Protein AF-A0A4Y2UR14-F1 (afdb_monom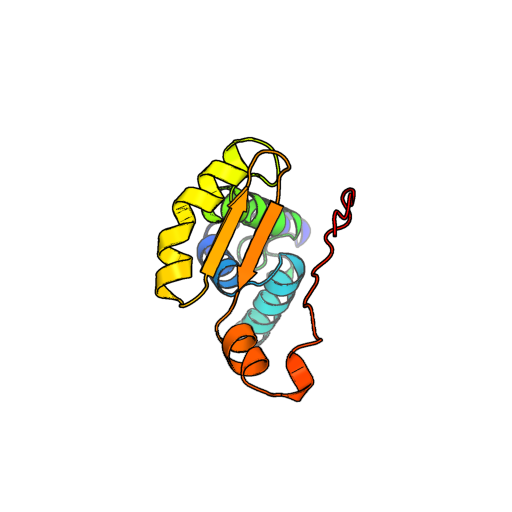er)

Organism: Araneus ventricosus (NCBI:txid182803)

Sequence (142 aa):
MTVETLRFLPAEECREQFENYFNDGMEPAESAIYHKGVQEMNADFQQSDLANSRINPTQRTIEYWHEKWRLLNLGPRNGHGMIEKLKEKMTTYRNCNVQVEFEENPFAVAIVTPIMKRSHCLPTSKEIIFVQQVPVMQRVIL

Radius of gyration: 21.01 Å; Cα contacts (8 Å, |Δi|>4): 112; chains: 1; bounding box: 46×36×59 Å

Foldseek 3Di:
DDLQVQQPDDQVVCLVVLLVCVVVVDDLVRSLVVLVVVLVPDPPRDPSLCSRCNRRNDSVVSNVSSVVSCCVQQNDPDDDRNVVNVVVCQVVCVVQVWHWDFDVVVTDIDIAHPVNVVQCVDPVCVPPDDDDDDPDDDDDDD

Mean predicted aligned error: 9.05 Å

pLDDT: mean 83.98, std 16.4, range [24.56, 97.94]

Secondary structure (DSSP, 8-state):
--HHHHTTS--HHHHHHHHHHHHTT--HHHHHHHHHHHHHTSTT--GGGGG-TTTS--HHHHHHHHHHHHHHHH--SSSHHHHHHHHHHHHHHHHTT-EEEEEETTEEEEEE-HHHHHHHTSGGGTT-------SS------

Nearest PDB structures (foldseek):
  2qrd-assembly1_G  TM=2.261E-01  e=7.602E-01  Schizosaccharomyces pombe

Solvent-accessible surface area (backbone atoms only — not comparable to full-atom values): 8567 Å² total; per-residue (Å²): 136,54,68,79,61,32,55,72,41,74,37,70,86,44,44,67,60,52,54,49,37,44,73,76,66,41,50,57,70,54,39,53,53,51,52,50,54,57,46,71,69,40,90,84,60,50,84,68,46,68,40,23,7,39,77,38,57,49,70,69,57,44,44,52,51,48,51,53,50,41,42,74,75,62,30,48,95,56,70,69,55,26,55,52,40,50,61,69,43,46,63,61,37,47,77,70,55,26,47,74,49,73,46,80,83,70,74,45,77,49,78,45,43,58,65,55,59,57,48,52,72,38,85,87,31,75,82,66,78,91,77,85,84,68,103,70,83,88,80,87,78,134

Structure (mmCIF, N/CA/C/O backbone):
data_AF-A0A4Y2UR14-F1
#
_entry.id   AF-A0A4Y2UR14-F1
#
loop_
_atom_site.group_PDB
_atom_site.id
_atom_site.type_symbol
_atom_site.label_atom_id
_atom_site.label_alt_id
_atom_site.label_comp_id
_atom_site.label_asym_id
_atom_site.label_entity_id
_atom_site.label_seq_id
_atom_site.pdbx_PDB_ins_code
_atom_site.Cartn_x
_atom_site.Cartn_y
_atom_site.Cartn_z
_atom_site.occupancy
_atom_site.B_iso_or_equiv
_atom_site.auth_seq_id
_atom_site.auth_comp_id
_atom_site.auth_asym_id
_atom_site.auth_atom_id
_atom_site.pdbx_PDB_model_num
ATOM 1 N N . MET A 1 1 ? 23.243 2.155 -25.384 1.00 59.53 1 MET A N 1
ATOM 2 C CA . MET A 1 1 ? 22.890 2.439 -23.974 1.00 59.53 1 MET A CA 1
ATOM 3 C C . MET A 1 1 ? 23.518 1.348 -23.123 1.00 59.53 1 MET A C 1
ATOM 5 O O . MET A 1 1 ? 23.453 0.200 -23.541 1.00 59.53 1 MET A O 1
ATOM 9 N N . THR A 1 2 ? 24.176 1.671 -22.010 1.00 77.94 2 THR A N 1
ATOM 10 C CA . THR A 1 2 ? 24.718 0.649 -21.097 1.00 77.94 2 THR A CA 1
ATOM 11 C C . THR A 1 2 ? 23.649 0.236 -20.086 1.0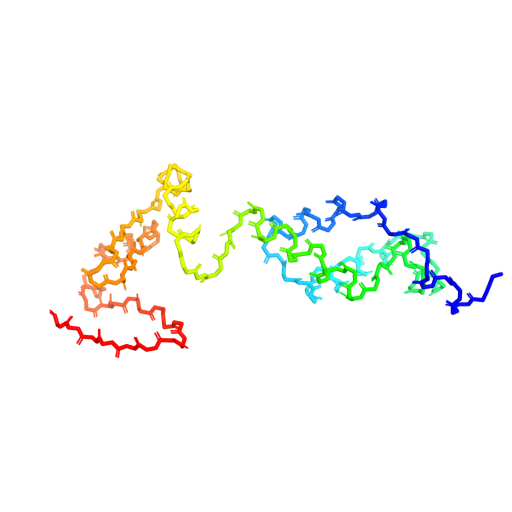0 77.94 2 THR A C 1
ATOM 13 O O . THR A 1 2 ? 22.750 1.019 -19.777 1.00 77.94 2 THR A O 1
ATOM 16 N N . VAL A 1 3 ? 23.765 -0.971 -19.532 1.00 71.81 3 VAL A N 1
ATOM 17 C CA . VAL A 1 3 ? 22.883 -1.487 -18.466 1.00 71.81 3 VAL A CA 1
ATOM 18 C C . VAL A 1 3 ? 22.759 -0.487 -17.308 1.00 71.81 3 VAL A C 1
ATOM 20 O O . VAL A 1 3 ? 21.677 -0.251 -16.784 1.00 71.81 3 VAL A O 1
ATOM 23 N N . GLU A 1 4 ? 23.854 0.189 -16.967 1.00 72.69 4 GLU A N 1
ATOM 24 C CA . GLU A 1 4 ? 23.877 1.178 -15.892 1.00 72.69 4 GLU A CA 1
ATOM 25 C C . GLU A 1 4 ? 23.113 2.468 -16.221 1.00 72.69 4 GLU A C 1
ATOM 27 O O . GLU A 1 4 ? 22.556 3.094 -15.326 1.00 72.69 4 GLU A O 1
ATOM 32 N N . THR A 1 5 ? 23.030 2.860 -17.494 1.00 82.38 5 THR A N 1
ATOM 33 C CA . THR A 1 5 ? 22.217 4.018 -17.905 1.00 82.38 5 THR A CA 1
ATOM 34 C C . THR A 1 5 ? 20.716 3.718 -17.922 1.00 82.38 5 THR A C 1
ATOM 36 O O . THR A 1 5 ? 19.917 4.627 -17.711 1.00 82.38 5 THR A O 1
ATOM 39 N N . LEU A 1 6 ? 20.323 2.451 -18.095 1.00 80.75 6 LEU A N 1
ATOM 40 C CA . LEU A 1 6 ? 18.918 2.030 -18.124 1.00 80.75 6 LEU A CA 1
ATOM 41 C C . LEU A 1 6 ? 18.218 2.172 -16.761 1.00 80.75 6 LEU A C 1
ATOM 43 O O . LEU A 1 6 ? 17.016 2.437 -16.712 1.00 80.75 6 LEU A O 1
ATOM 47 N N . ARG A 1 7 ? 18.968 2.100 -15.651 1.00 79.44 7 ARG A N 1
ATOM 48 C CA . ARG A 1 7 ? 18.409 2.234 -14.292 1.00 79.44 7 ARG A CA 1
ATOM 49 C C . ARG A 1 7 ? 17.876 3.636 -13.968 1.00 79.44 7 ARG A C 1
ATOM 51 O O . ARG A 1 7 ? 17.201 3.819 -12.958 1.00 79.44 7 ARG A O 1
ATOM 58 N N . PHE A 1 8 ? 18.218 4.632 -14.781 1.00 82.81 8 PHE A N 1
ATOM 59 C CA . PHE A 1 8 ? 17.821 6.027 -14.577 1.00 82.81 8 PHE A CA 1
ATOM 60 C C . PHE A 1 8 ? 16.631 6.446 -15.442 1.00 82.81 8 PHE A C 1
ATOM 62 O O . PHE A 1 8 ? 16.224 7.606 -15.401 1.00 82.81 8 PHE A O 1
ATOM 69 N N . LEU A 1 9 ? 16.076 5.523 -16.233 1.00 85.06 9 LEU A N 1
ATOM 70 C CA . LEU A 1 9 ? 14.879 5.801 -17.012 1.00 85.06 9 LEU A CA 1
ATOM 71 C C . LEU A 1 9 ? 13.678 6.035 -16.079 1.00 85.06 9 LEU A C 1
ATOM 73 O O . LEU A 1 9 ? 13.540 5.331 -15.074 1.00 85.06 9 LEU A O 1
ATOM 77 N N . PRO A 1 10 ? 12.811 7.015 -16.388 1.00 87.56 10 PRO A N 1
ATOM 78 C CA . PRO A 1 10 ? 11.621 7.278 -15.594 1.00 87.56 10 PRO A CA 1
ATOM 79 C C . PRO A 1 10 ? 10.651 6.098 -15.694 1.00 87.56 10 PRO A C 1
ATOM 81 O O . PRO A 1 10 ? 10.427 5.557 -16.776 1.00 87.56 10 PRO A O 1
ATOM 84 N N . ALA A 1 11 ? 10.069 5.724 -14.559 1.00 89.56 11 ALA A N 1
ATOM 85 C CA . ALA A 1 11 ? 9.266 4.513 -14.419 1.00 89.56 11 ALA A CA 1
ATOM 86 C C . ALA A 1 11 ? 7.748 4.752 -14.405 1.00 89.56 11 ALA A C 1
ATOM 88 O O . ALA A 1 11 ? 6.991 3.840 -14.094 1.00 89.56 11 ALA A O 1
ATOM 89 N N . GLU A 1 12 ? 7.287 5.963 -14.728 1.00 89.12 12 GLU A N 1
ATOM 90 C CA . GLU A 1 12 ? 5.872 6.345 -14.571 1.00 89.12 12 GLU A CA 1
ATOM 91 C C . GLU A 1 12 ? 4.897 5.441 -15.342 1.00 89.12 12 GLU A C 1
ATOM 93 O O . GLU A 1 12 ? 3.762 5.268 -14.914 1.00 89.12 12 GLU A O 1
ATOM 98 N N . GLU A 1 13 ? 5.337 4.800 -16.428 1.00 87.81 13 GLU A N 1
ATOM 99 C CA . GLU A 1 13 ? 4.488 3.918 -17.244 1.00 87.81 13 GLU A CA 1
ATOM 100 C C . GLU A 1 13 ? 4.003 2.665 -16.510 1.00 87.81 13 GLU A C 1
ATOM 102 O O . GLU A 1 13 ? 2.921 2.172 -16.807 1.00 87.81 13 GLU A O 1
ATOM 107 N N . CYS A 1 14 ? 4.766 2.160 -15.539 1.00 90.62 14 CYS A N 1
ATOM 108 C CA . CYS A 1 14 ? 4.373 0.987 -14.753 1.00 90.62 14 CYS A CA 1
ATOM 109 C C . CYS A 1 14 ? 3.783 1.351 -13.385 1.00 90.62 14 CYS A C 1
ATOM 111 O O . CYS A 1 14 ? 3.388 0.467 -12.625 1.00 90.62 14 CYS A O 1
ATOM 113 N N . ARG A 1 15 ? 3.698 2.645 -13.052 1.00 94.62 15 ARG A N 1
ATOM 114 C CA . ARG A 1 15 ? 3.268 3.095 -11.726 1.00 94.62 15 ARG A CA 1
ATOM 115 C C . ARG A 1 15 ? 1.843 2.660 -11.387 1.00 94.62 15 ARG A C 1
ATOM 117 O O . ARG A 1 15 ? 1.615 2.175 -10.286 1.00 94.62 15 ARG A O 1
ATOM 124 N N . GLU A 1 16 ? 0.904 2.805 -12.320 1.00 95.25 16 GLU A N 1
ATOM 125 C CA . GLU A 1 16 ? -0.498 2.404 -12.118 1.00 95.25 16 GLU A CA 1
ATOM 126 C C . GLU A 1 16 ? -0.614 0.908 -11.784 1.00 95.25 16 GLU A C 1
ATOM 128 O O . GLU A 1 16 ? -1.374 0.509 -10.904 1.00 95.25 16 GLU A O 1
ATOM 133 N N . GLN A 1 17 ? 0.209 0.076 -12.426 1.00 95.75 17 GLN A N 1
ATOM 134 C CA . GLN A 1 17 ? 0.259 -1.357 -12.155 1.00 95.75 17 GLN A CA 1
ATOM 135 C C . GLN A 1 17 ? 0.737 -1.648 -10.724 1.00 95.75 17 GLN A C 1
ATOM 137 O O . GLN A 1 17 ? 0.150 -2.486 -10.043 1.00 95.75 17 GLN A O 1
ATOM 142 N N . PHE A 1 18 ? 1.738 -0.913 -10.233 1.00 97.25 18 PHE A N 1
ATOM 143 C CA . PHE A 1 18 ? 2.167 -1.010 -8.835 1.00 97.25 18 PHE A CA 1
ATOM 144 C C . PHE A 1 18 ? 1.110 -0.501 -7.852 1.00 97.25 18 PHE A C 1
ATOM 146 O O . PHE A 1 18 ? 0.916 -1.117 -6.808 1.00 97.25 18 PHE A O 1
ATOM 153 N N . GLU A 1 19 ? 0.386 0.570 -8.182 1.00 97.06 19 GLU A N 1
ATOM 154 C CA . GLU A 1 19 ? -0.731 1.038 -7.354 1.00 97.06 19 GLU A CA 1
ATOM 155 C C . GLU A 1 19 ? -1.834 -0.032 -7.232 1.00 97.06 19 GLU A C 1
ATOM 157 O O . GLU A 1 19 ? -2.391 -0.201 -6.147 1.00 97.06 19 GLU A O 1
ATOM 162 N N . ASN A 1 20 ? -2.078 -0.828 -8.281 1.00 97.62 20 ASN A N 1
ATOM 163 C CA . ASN A 1 20 ? -2.973 -1.990 -8.211 1.00 97.62 20 ASN A CA 1
ATOM 164 C C . ASN A 1 20 ? -2.437 -3.094 -7.290 1.00 97.62 20 ASN A C 1
ATOM 166 O O . ASN A 1 20 ? -3.184 -3.584 -6.449 1.00 97.62 20 ASN A O 1
ATOM 170 N N . TYR A 1 21 ? -1.144 -3.422 -7.359 1.00 97.94 21 TYR A N 1
ATOM 171 C CA . TYR A 1 21 ? -0.540 -4.383 -6.425 1.00 97.94 21 TYR A CA 1
ATOM 172 C C . TYR A 1 21 ? -0.675 -3.934 -4.964 1.00 97.94 21 TYR A C 1
ATOM 174 O O . TYR A 1 21 ? -0.963 -4.744 -4.084 1.00 97.94 21 TYR A O 1
ATOM 182 N N . PHE A 1 22 ? -0.520 -2.635 -4.693 1.00 97.75 22 PHE A N 1
ATOM 183 C CA . PHE A 1 22 ? -0.724 -2.090 -3.349 1.00 97.75 22 PHE A CA 1
ATOM 184 C C . PHE A 1 22 ? -2.192 -2.177 -2.912 1.00 97.75 22 PHE A C 1
ATOM 186 O O . PHE A 1 22 ? -2.472 -2.481 -1.752 1.00 97.75 22 PHE A O 1
ATOM 193 N N . ASN A 1 23 ? -3.139 -1.959 -3.832 1.00 96.12 23 ASN A N 1
ATOM 194 C CA . ASN A 1 23 ? -4.569 -2.145 -3.566 1.00 96.12 23 ASN A CA 1
ATOM 195 C C . ASN A 1 23 ? -4.909 -3.605 -3.221 1.00 96.12 23 ASN A C 1
ATOM 197 O O . ASN A 1 23 ? -5.774 -3.833 -2.375 1.00 96.12 23 ASN A O 1
ATOM 201 N N . ASP A 1 24 ? -4.188 -4.566 -3.802 1.00 96.38 24 ASP A N 1
ATOM 202 C CA . ASP A 1 24 ? -4.286 -5.995 -3.476 1.00 96.38 24 ASP A CA 1
ATOM 203 C C . ASP A 1 24 ? -3.591 -6.364 -2.149 1.00 96.38 24 ASP A C 1
ATOM 205 O O . ASP A 1 24 ? -3.664 -7.507 -1.694 1.00 96.38 24 ASP A O 1
ATOM 209 N N . GLY A 1 25 ? -2.956 -5.393 -1.486 1.00 94.38 25 GLY A N 1
ATOM 210 C CA . GLY A 1 25 ? -2.321 -5.549 -0.180 1.00 94.38 25 GLY A CA 1
ATOM 211 C C . GLY A 1 25 ? -0.853 -5.966 -0.227 1.00 94.38 25 GLY A C 1
ATOM 212 O O . GLY A 1 25 ? -0.302 -6.297 0.822 1.00 94.38 25 GLY A O 1
ATOM 213 N N . MET A 1 26 ? -0.213 -5.945 -1.400 1.00 97.00 26 MET A N 1
ATOM 214 C CA . MET A 1 26 ? 1.202 -6.296 -1.528 1.00 97.00 26 MET A CA 1
ATOM 215 C C . MET A 1 26 ? 2.104 -5.182 -0.987 1.00 97.00 26 MET A C 1
ATOM 217 O O . MET A 1 26 ? 1.961 -4.010 -1.339 1.00 97.00 26 MET A O 1
ATOM 221 N N . GLU A 1 27 ? 3.103 -5.561 -0.192 1.00 95.94 27 GLU A N 1
ATOM 222 C CA . GLU A 1 27 ? 4.166 -4.652 0.253 1.00 95.94 27 GLU A CA 1
ATOM 223 C C . GLU A 1 27 ? 5.180 -4.372 -0.887 1.00 95.94 27 GLU A C 1
ATOM 225 O O . GLU A 1 27 ? 5.232 -5.106 -1.882 1.00 95.94 27 GLU A O 1
ATOM 230 N N . PRO A 1 28 ? 6.050 -3.346 -0.776 1.00 97.19 28 PRO A N 1
ATOM 231 C CA . PRO A 1 28 ? 7.005 -2.990 -1.833 1.00 97.19 28 PRO A CA 1
ATOM 232 C C . PRO A 1 28 ? 7.883 -4.146 -2.323 1.00 97.19 28 PRO A C 1
ATOM 234 O O . PRO A 1 28 ? 8.092 -4.306 -3.519 1.00 97.19 28 PRO A O 1
ATOM 237 N N . ALA A 1 29 ? 8.396 -4.972 -1.408 1.00 96.50 29 ALA A N 1
ATOM 238 C CA . ALA A 1 29 ? 9.244 -6.106 -1.778 1.00 96.50 29 ALA A CA 1
ATOM 239 C C . ALA A 1 29 ? 8.452 -7.219 -2.484 1.00 96.50 29 ALA A C 1
ATOM 241 O O . ALA A 1 29 ? 8.937 -7.817 -3.442 1.00 96.50 29 ALA A O 1
ATOM 242 N N . GLU A 1 30 ? 7.229 -7.483 -2.025 1.00 97.19 30 GLU A N 1
ATOM 243 C CA . GLU A 1 30 ? 6.355 -8.503 -2.604 1.00 97.19 30 GLU A CA 1
ATOM 244 C C . GLU A 1 30 ? 5.889 -8.099 -4.004 1.00 97.19 30 GLU A C 1
ATOM 246 O O . GLU A 1 30 ? 6.040 -8.871 -4.948 1.00 97.19 30 GLU A O 1
ATOM 251 N N . SER A 1 31 ? 5.427 -6.857 -4.159 1.00 97.50 31 SER A N 1
ATOM 252 C CA . SER A 1 31 ? 5.035 -6.299 -5.457 1.00 97.50 31 SER A CA 1
ATOM 253 C C . SER A 1 31 ? 6.194 -6.289 -6.458 1.00 97.50 31 SER A C 1
ATOM 255 O O . SER A 1 31 ? 5.983 -6.612 -7.623 1.00 97.50 31 SER A O 1
ATOM 257 N N . ALA A 1 32 ? 7.430 -6.006 -6.026 1.00 96.31 32 ALA A N 1
ATOM 258 C CA . ALA A 1 32 ? 8.611 -6.088 -6.889 1.00 96.31 32 ALA A CA 1
ATOM 259 C C . ALA A 1 32 ? 8.865 -7.518 -7.403 1.00 96.31 32 ALA A C 1
ATOM 261 O O . ALA A 1 32 ? 9.118 -7.721 -8.593 1.00 96.31 32 ALA A O 1
ATOM 262 N N . ILE A 1 33 ? 8.774 -8.518 -6.519 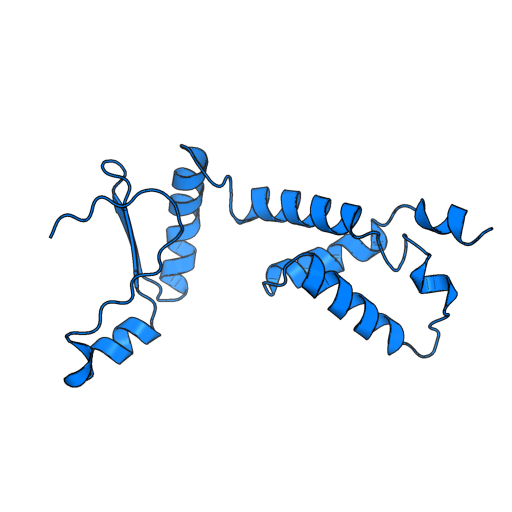1.00 95.81 33 ILE A N 1
ATOM 263 C CA . ILE A 1 33 ? 8.940 -9.935 -6.877 1.00 95.81 33 ILE A CA 1
ATOM 264 C C . ILE A 1 33 ? 7.823 -10.379 -7.823 1.00 95.81 33 ILE A C 1
ATOM 266 O O . ILE A 1 33 ? 8.097 -11.007 -8.847 1.00 95.81 33 ILE A O 1
ATOM 270 N N . TYR A 1 34 ? 6.579 -10.029 -7.499 1.00 96.50 34 TYR A N 1
ATOM 271 C CA . TYR A 1 34 ? 5.414 -10.364 -8.306 1.00 96.50 34 TYR A CA 1
ATOM 272 C C . TYR A 1 34 ? 5.510 -9.754 -9.708 1.00 96.50 34 TYR A C 1
ATOM 274 O O . TYR A 1 34 ? 5.388 -10.466 -10.703 1.00 96.50 34 TYR A O 1
ATOM 282 N N . HIS A 1 35 ? 5.826 -8.458 -9.795 1.00 95.31 35 HIS A N 1
ATOM 283 C CA . HIS A 1 35 ? 5.993 -7.740 -11.059 1.00 95.31 35 HIS A CA 1
ATOM 284 C C . HIS A 1 35 ? 7.062 -8.374 -11.944 1.00 95.31 35 HIS A C 1
ATOM 286 O O . HIS A 1 35 ? 6.837 -8.586 -13.134 1.00 95.31 35 HIS A O 1
ATOM 292 N N . LYS A 1 36 ? 8.207 -8.743 -11.357 1.00 93.31 36 LYS A N 1
ATOM 293 C CA . LYS A 1 36 ? 9.271 -9.453 -12.072 1.00 93.31 36 LYS A CA 1
ATOM 294 C C . LYS A 1 36 ? 8.781 -10.794 -12.621 1.00 93.31 36 LYS A C 1
ATOM 296 O O . LYS A 1 36 ? 9.029 -11.093 -13.783 1.00 93.31 36 LYS A O 1
ATOM 301 N N . GLY A 1 37 ? 8.052 -11.568 -11.815 1.00 93.31 37 GLY A N 1
ATOM 302 C CA . GLY A 1 37 ? 7.467 -12.836 -12.250 1.00 93.31 37 GLY A CA 1
ATOM 303 C C . GLY A 1 37 ? 6.493 -12.667 -13.420 1.00 93.31 37 GLY A C 1
ATOM 304 O O . GLY A 1 37 ? 6.537 -13.446 -14.367 1.00 93.31 37 GLY A O 1
ATOM 305 N N . VAL A 1 38 ? 5.667 -11.616 -13.404 1.00 92.44 38 VAL A N 1
ATOM 306 C CA . VAL A 1 38 ? 4.766 -11.277 -14.520 1.00 92.44 38 VAL A CA 1
ATOM 307 C C . VAL A 1 38 ? 5.552 -10.925 -15.788 1.00 92.44 38 VAL A C 1
ATOM 309 O O . VAL A 1 38 ? 5.181 -11.362 -16.875 1.00 92.44 38 VAL A O 1
ATOM 312 N N . GLN A 1 39 ? 6.651 -10.174 -15.671 1.00 90.62 39 GLN A N 1
ATOM 313 C CA . GLN A 1 39 ? 7.499 -9.835 -16.818 1.00 90.62 39 GLN A CA 1
ATOM 314 C C . GLN A 1 39 ? 8.184 -11.054 -17.424 1.00 90.62 39 GLN A C 1
ATOM 316 O O . GLN A 1 39 ? 8.186 -11.201 -18.640 1.00 90.62 39 GLN A O 1
ATOM 321 N N . GLU A 1 40 ? 8.726 -11.940 -16.590 1.00 91.06 40 GLU A N 1
ATOM 322 C CA . GLU A 1 40 ? 9.412 -13.158 -17.033 1.00 91.06 40 GLU A CA 1
ATOM 323 C C . GLU A 1 40 ? 8.478 -14.127 -17.784 1.00 91.06 40 GLU A C 1
ATOM 325 O O . GLU A 1 40 ? 8.952 -14.962 -18.551 1.00 91.06 40 GLU A O 1
ATOM 330 N N . MET A 1 41 ? 7.156 -14.007 -17.607 1.00 91.19 41 MET A N 1
ATOM 331 C CA . MET A 1 41 ? 6.158 -14.766 -18.372 1.00 91.19 41 MET A CA 1
ATOM 332 C C . MET A 1 41 ? 5.888 -14.192 -19.772 1.00 91.19 41 MET A C 1
ATOM 334 O O . MET A 1 41 ? 5.260 -14.868 -20.590 1.00 91.19 41 MET A O 1
ATOM 338 N N . ASN A 1 42 ? 6.327 -12.966 -20.070 1.00 88.69 42 ASN A N 1
ATOM 339 C CA . ASN A 1 42 ? 6.170 -12.374 -21.394 1.00 88.69 42 ASN A CA 1
ATOM 340 C C . ASN A 1 42 ? 7.170 -13.005 -22.379 1.00 88.69 42 ASN A C 1
ATOM 342 O O . ASN A 1 42 ? 8.373 -13.008 -22.134 1.00 88.69 42 ASN A O 1
ATOM 346 N N . ALA A 1 43 ? 6.680 -13.504 -23.518 1.00 85.31 43 ALA A N 1
ATOM 347 C CA . ALA A 1 43 ? 7.507 -14.139 -24.546 1.00 85.31 43 ALA A CA 1
ATOM 348 C C . ALA A 1 43 ? 8.587 -13.206 -25.127 1.00 85.31 43 ALA A C 1
ATOM 350 O O . ALA A 1 43 ? 9.633 -13.685 -25.565 1.00 85.31 43 ALA A O 1
ATOM 351 N N . ASP A 1 44 ? 8.354 -11.892 -25.095 1.00 88.31 44 ASP A N 1
ATOM 352 C CA . ASP A 1 44 ? 9.287 -10.886 -25.611 1.00 88.31 44 ASP A CA 1
ATOM 353 C C . ASP A 1 44 ? 10.337 -10.444 -24.576 1.00 88.31 44 ASP A C 1
ATOM 355 O O . ASP A 1 44 ? 11.244 -9.675 -24.904 1.00 88.31 44 ASP A O 1
ATOM 359 N N . PHE A 1 45 ? 10.242 -10.929 -23.334 1.00 87.25 45 PHE A N 1
ATOM 360 C CA . PHE A 1 45 ? 11.091 -10.500 -22.228 1.00 87.25 45 PHE A CA 1
ATOM 361 C C . PHE A 1 45 ? 12.576 -10.773 -22.483 1.00 87.25 45 PHE A C 1
ATOM 363 O O . PHE A 1 45 ? 12.987 -11.899 -22.772 1.00 87.25 45 PHE A O 1
ATOM 370 N N . GLN A 1 46 ? 13.403 -9.741 -22.319 1.00 87.62 46 GLN A N 1
ATOM 371 C CA . GLN A 1 46 ? 14.854 -9.837 -22.424 1.00 87.62 46 GLN A CA 1
ATOM 372 C C . GLN A 1 46 ? 15.512 -9.641 -21.060 1.00 87.62 46 GLN A C 1
ATOM 374 O O . GLN A 1 46 ? 15.083 -8.836 -20.238 1.00 87.62 46 GLN A O 1
ATOM 379 N N . GLN A 1 47 ? 16.654 -10.295 -20.833 1.00 83.50 47 GLN A N 1
ATOM 380 C CA . GLN A 1 47 ? 17.390 -10.149 -19.571 1.00 83.50 47 GLN A CA 1
ATOM 381 C C . GLN A 1 47 ? 17.814 -8.692 -19.288 1.00 83.50 47 GLN A C 1
ATOM 383 O O . GLN A 1 47 ? 17.946 -8.296 -18.130 1.00 83.50 47 GLN A O 1
ATOM 388 N N . SER A 1 48 ? 17.999 -7.875 -20.332 1.00 83.94 48 SER A N 1
ATOM 389 C CA . SER A 1 48 ? 18.268 -6.438 -20.208 1.00 83.94 48 SER A CA 1
ATOM 390 C C . SER A 1 48 ? 17.113 -5.641 -19.596 1.00 83.94 48 SER A C 1
ATOM 392 O O . SER A 1 48 ? 17.364 -4.584 -19.017 1.00 83.94 48 SER A O 1
ATOM 394 N N . ASP A 1 49 ? 15.876 -6.136 -19.684 1.00 85.81 49 ASP A N 1
ATOM 395 C CA . ASP A 1 49 ? 14.688 -5.457 -19.157 1.00 85.81 49 ASP A CA 1
ATOM 396 C C . ASP A 1 49 ? 14.688 -5.417 -17.627 1.00 85.81 49 ASP A C 1
ATOM 398 O O . ASP A 1 49 ? 14.196 -4.459 -17.035 1.00 85.81 49 ASP A O 1
ATOM 402 N N . LEU A 1 50 ? 15.374 -6.365 -16.977 1.00 84.81 50 LEU A N 1
ATOM 403 C CA . LEU A 1 50 ? 15.594 -6.344 -15.527 1.00 84.81 50 LEU A CA 1
ATOM 404 C C . LEU A 1 50 ? 16.357 -5.108 -15.049 1.00 84.81 50 LEU A C 1
ATOM 406 O O . LEU A 1 50 ? 16.183 -4.692 -13.906 1.00 84.81 50 LEU A O 1
ATOM 410 N N . ALA A 1 51 ? 17.208 -4.532 -15.897 1.00 84.88 51 ALA A N 1
ATOM 411 C CA . ALA A 1 51 ? 17.951 -3.315 -15.589 1.00 84.88 51 ALA A CA 1
ATOM 412 C C . ALA A 1 51 ? 17.267 -2.044 -16.116 1.00 84.88 51 ALA A C 1
ATOM 414 O O . ALA A 1 51 ? 17.754 -0.935 -15.883 1.00 84.88 51 ALA A O 1
ATOM 415 N N . ASN A 1 52 ? 16.165 -2.194 -16.850 1.00 88.50 52 ASN A N 1
ATOM 416 C CA . ASN A 1 52 ? 15.421 -1.095 -17.431 1.00 88.50 52 ASN A CA 1
ATOM 417 C C . ASN A 1 52 ? 14.400 -0.564 -16.430 1.00 88.50 52 ASN A C 1
ATOM 419 O O . ASN A 1 52 ? 13.299 -1.094 -16.337 1.00 88.50 52 ASN A O 1
ATOM 423 N N . SER A 1 53 ? 14.733 0.528 -15.734 1.00 88.12 53 SER A N 1
ATOM 424 C CA . SER A 1 53 ? 13.847 1.116 -14.718 1.00 88.12 53 SER A CA 1
ATOM 425 C C . SER A 1 53 ? 12.484 1.547 -15.247 1.00 88.12 53 SER A C 1
ATOM 427 O O . SER A 1 53 ? 11.548 1.651 -14.463 1.00 88.12 53 SER A O 1
ATOM 429 N N . ARG A 1 54 ? 12.341 1.774 -16.558 1.00 89.12 54 ARG A N 1
ATOM 430 C CA . ARG A 1 54 ? 11.042 2.081 -17.166 1.00 89.12 54 ARG A CA 1
ATOM 431 C C . ARG A 1 54 ? 10.069 0.902 -17.090 1.00 89.12 54 ARG A C 1
ATOM 433 O O . ARG A 1 54 ? 8.868 1.114 -16.990 1.00 89.12 54 ARG A O 1
ATOM 440 N N . ILE A 1 55 ? 10.606 -0.316 -17.151 1.00 89.69 55 ILE A N 1
ATOM 441 C CA . ILE A 1 55 ? 9.862 -1.578 -17.176 1.00 89.69 55 ILE A CA 1
ATOM 442 C C . ILE A 1 55 ? 9.906 -2.224 -15.785 1.00 89.69 55 ILE A C 1
ATOM 444 O O . ILE A 1 55 ? 8.871 -2.541 -15.201 1.00 89.69 55 ILE A O 1
ATOM 448 N N . ASN A 1 56 ? 11.110 -2.384 -15.236 1.00 90.88 56 ASN A N 1
ATOM 449 C CA . ASN A 1 56 ? 11.395 -2.936 -13.919 1.00 90.88 56 ASN A CA 1
ATOM 450 C C . ASN A 1 56 ? 11.960 -1.842 -12.989 1.00 90.88 56 ASN A C 1
ATOM 452 O O . ASN A 1 56 ? 13.183 -1.681 -12.902 1.00 90.88 56 ASN A O 1
ATOM 456 N N . PRO A 1 57 ? 11.097 -1.046 -12.332 1.00 92.94 57 PRO A N 1
ATOM 457 C CA . PRO A 1 57 ? 11.524 0.063 -11.488 1.00 92.94 57 PRO A CA 1
ATOM 458 C C . PRO A 1 57 ? 12.432 -0.390 -10.349 1.00 92.94 57 PRO A C 1
ATOM 460 O O . PRO A 1 57 ? 12.329 -1.497 -9.824 1.00 92.94 57 PRO A O 1
ATOM 463 N N . THR A 1 58 ? 13.312 0.512 -9.911 1.00 91.81 58 THR A N 1
ATOM 464 C CA . THR A 1 58 ? 14.166 0.233 -8.753 1.00 91.81 58 THR A CA 1
ATOM 465 C C . THR A 1 58 ? 13.340 0.078 -7.476 1.00 91.81 58 THR A C 1
ATOM 467 O O . THR A 1 58 ? 12.325 0.755 -7.299 1.00 91.81 58 THR A O 1
ATOM 470 N N . GLN A 1 59 ? 13.842 -0.715 -6.527 1.00 92.81 59 GLN A N 1
ATOM 471 C CA . GLN A 1 59 ? 13.218 -0.898 -5.212 1.00 92.81 59 GLN A CA 1
ATOM 472 C C . GLN A 1 59 ? 12.897 0.435 -4.514 1.00 92.81 59 GLN A C 1
ATOM 474 O O . GLN A 1 59 ? 11.810 0.615 -3.975 1.00 92.81 59 GLN A O 1
ATOM 479 N N . ARG A 1 60 ? 13.808 1.412 -4.594 1.00 92.75 60 ARG A N 1
ATOM 480 C CA . ARG A 1 60 ? 13.615 2.749 -4.013 1.00 92.75 60 ARG A CA 1
ATOM 481 C C . ARG A 1 60 ? 12.436 3.498 -4.640 1.00 92.75 60 ARG A C 1
ATOM 483 O O . ARG A 1 60 ? 11.735 4.232 -3.949 1.00 92.75 60 ARG A O 1
ATOM 490 N N . THR A 1 61 ? 12.239 3.344 -5.948 1.00 94.62 61 THR A N 1
ATOM 491 C CA . THR A 1 61 ? 11.108 3.941 -6.668 1.00 94.62 61 THR A CA 1
ATOM 492 C C . THR A 1 61 ? 9.791 3.329 -6.191 1.00 94.62 61 THR A C 1
ATOM 494 O O . THR A 1 61 ? 8.858 4.064 -5.878 1.00 94.62 61 THR A O 1
ATOM 497 N N . ILE A 1 62 ? 9.748 2.000 -6.063 1.00 96.75 62 ILE A N 1
ATOM 498 C CA . ILE A 1 62 ? 8.573 1.259 -5.586 1.00 96.75 62 ILE A CA 1
ATOM 499 C C . ILE A 1 62 ? 8.235 1.657 -4.142 1.00 96.75 62 ILE A C 1
ATOM 501 O O . ILE A 1 62 ? 7.084 1.964 -3.841 1.00 96.75 62 ILE A O 1
ATOM 505 N N . GLU A 1 63 ? 9.232 1.730 -3.256 1.00 97.12 63 GLU A N 1
ATOM 506 C CA . GLU A 1 63 ? 9.061 2.182 -1.867 1.00 97.12 63 GLU A CA 1
ATOM 507 C C . GLU A 1 63 ? 8.502 3.603 -1.781 1.00 97.12 63 GLU A C 1
ATOM 509 O O . GLU A 1 63 ? 7.589 3.862 -0.997 1.00 97.12 63 GLU A O 1
ATOM 514 N N . TYR A 1 64 ? 9.012 4.517 -2.610 1.00 96.31 64 TYR A N 1
ATOM 515 C CA . TYR A 1 64 ? 8.511 5.885 -2.679 1.00 96.31 64 TYR A CA 1
ATOM 516 C C . TYR A 1 64 ? 7.045 5.939 -3.129 1.00 96.31 64 TYR A C 1
ATOM 518 O O . TYR A 1 64 ? 6.233 6.637 -2.515 1.00 96.31 64 TYR A O 1
ATOM 526 N N . TRP A 1 65 ? 6.680 5.194 -4.176 1.00 97.00 65 TRP A N 1
ATOM 527 C CA . TRP A 1 65 ? 5.293 5.123 -4.635 1.00 97.00 65 TRP A CA 1
ATOM 528 C C . TRP A 1 65 ? 4.377 4.524 -3.576 1.00 97.00 65 TRP A C 1
ATOM 530 O O . TRP A 1 65 ? 3.326 5.098 -3.296 1.00 97.00 65 TRP A O 1
ATOM 540 N N . HIS A 1 66 ? 4.798 3.436 -2.932 1.00 97.50 66 HIS A N 1
ATOM 541 C CA . HIS A 1 66 ? 4.042 2.832 -1.846 1.00 97.50 66 HIS A CA 1
ATOM 542 C C . HIS A 1 66 ? 3.870 3.800 -0.675 1.00 97.50 66 HIS A C 1
ATOM 544 O O . HIS A 1 66 ? 2.778 3.903 -0.131 1.00 97.50 66 HIS A O 1
ATOM 550 N N . GLU A 1 67 ? 4.891 4.574 -0.299 1.00 96.25 67 GLU A N 1
ATOM 551 C CA . GLU A 1 67 ? 4.758 5.577 0.759 1.00 96.25 67 GLU A CA 1
ATOM 552 C C . GLU A 1 67 ? 3.702 6.638 0.412 1.00 96.25 67 GLU A C 1
ATOM 554 O O . GLU A 1 67 ? 2.869 6.981 1.259 1.00 96.25 67 GLU A O 1
ATOM 559 N N . LYS A 1 68 ? 3.704 7.130 -0.834 1.00 96.12 68 LYS A N 1
ATOM 560 C CA . LYS A 1 68 ? 2.715 8.099 -1.327 1.00 96.12 68 LYS A CA 1
ATOM 561 C C . LYS A 1 68 ? 1.312 7.507 -1.364 1.00 96.12 68 LYS A C 1
ATOM 563 O O . LYS A 1 68 ? 0.389 8.117 -0.821 1.00 96.12 68 LYS A O 1
ATOM 568 N N . TRP A 1 69 ? 1.168 6.316 -1.938 1.00 96.94 69 TRP A N 1
ATOM 569 C CA . TRP A 1 69 ? -0.086 5.575 -1.973 1.00 96.94 69 TRP A CA 1
ATOM 570 C C . TRP A 1 69 ? -0.603 5.309 -0.554 1.00 96.94 69 TRP A C 1
ATOM 572 O O . TRP A 1 69 ? -1.757 5.602 -0.260 1.00 96.94 69 TRP A O 1
ATOM 582 N N . ARG A 1 70 ? 0.251 4.851 0.366 1.00 95.12 70 ARG A N 1
ATOM 583 C CA . ARG A 1 70 ? -0.090 4.552 1.762 1.00 95.12 70 ARG A CA 1
ATOM 584 C C . ARG A 1 70 ? -0.531 5.803 2.503 1.00 95.12 70 ARG A C 1
ATOM 586 O O . ARG A 1 70 ? -1.496 5.752 3.253 1.00 95.12 70 ARG A O 1
ATOM 593 N N . LEU A 1 71 ? 0.165 6.924 2.331 1.00 94.00 71 LEU A N 1
ATOM 594 C CA . LEU A 1 71 ? -0.219 8.172 2.984 1.00 94.00 71 LEU A CA 1
ATOM 595 C C . LEU A 1 71 ? -1.590 8.653 2.491 1.00 94.00 71 LEU A C 1
ATOM 597 O O . LEU A 1 71 ? -2.419 9.047 3.305 1.00 94.00 71 LEU A O 1
ATOM 601 N N . LEU A 1 72 ? -1.847 8.566 1.185 1.00 93.56 72 LEU A N 1
ATOM 602 C CA . LEU A 1 72 ? -3.126 8.948 0.588 1.00 93.56 72 LEU A CA 1
ATOM 603 C C . LEU A 1 72 ? -4.269 8.014 1.022 1.00 93.56 72 LEU A C 1
ATOM 605 O O . LEU A 1 72 ? -5.346 8.465 1.419 1.00 93.56 72 LEU A O 1
ATOM 609 N N . ASN A 1 73 ? -4.026 6.704 0.978 1.00 92.06 73 ASN A N 1
ATOM 610 C CA . ASN A 1 73 ? -5.051 5.686 1.182 1.00 92.06 73 ASN A CA 1
ATOM 611 C C . ASN A 1 73 ? -5.225 5.290 2.645 1.00 92.06 73 ASN A C 1
ATOM 613 O O . ASN A 1 73 ? -6.348 5.027 3.055 1.00 92.06 73 ASN A O 1
ATOM 617 N N . LEU A 1 74 ? -4.163 5.229 3.446 1.00 90.12 74 LEU A N 1
ATOM 618 C CA . LEU A 1 74 ? -4.187 4.770 4.844 1.00 90.12 74 LEU A CA 1
ATOM 619 C C . LEU A 1 74 ? -3.895 5.884 5.855 1.00 90.12 74 LEU A C 1
ATOM 621 O O . LEU A 1 74 ? -4.141 5.693 7.042 1.00 90.12 74 LEU A O 1
ATOM 625 N N . GLY A 1 75 ? -3.420 7.047 5.404 1.00 92.62 75 GLY A N 1
ATOM 626 C CA . GLY A 1 75 ? -3.137 8.188 6.270 1.00 92.62 75 GLY A CA 1
ATOM 627 C C . GLY A 1 75 ? -1.796 8.096 7.012 1.00 92.62 75 GLY A C 1
ATOM 628 O O . GLY A 1 75 ? -0.986 7.175 6.810 1.00 92.62 75 GLY A O 1
ATOM 629 N N . PRO A 1 76 ? -1.501 9.092 7.863 1.00 91.75 76 PRO A N 1
ATOM 630 C CA . PRO A 1 76 ? -0.328 9.065 8.727 1.00 91.75 76 PRO A CA 1
ATOM 631 C C . PRO A 1 76 ? -0.466 7.973 9.799 1.00 91.75 76 PRO A C 1
ATOM 633 O O . PRO A 1 76 ? -1.564 7.570 10.167 1.00 91.75 76 PRO A O 1
ATOM 636 N N . ARG A 1 77 ? 0.670 7.473 10.300 1.00 86.06 77 ARG A N 1
ATOM 637 C CA . ARG A 1 77 ? 0.707 6.359 11.272 1.00 86.06 77 ARG A CA 1
ATOM 638 C C . ARG A 1 77 ? 0.463 6.794 12.718 1.00 86.06 77 ARG A C 1
ATOM 640 O O . ARG A 1 77 ? 0.374 5.948 13.597 1.00 86.06 77 ARG A O 1
ATOM 647 N N . ASN A 1 78 ? 0.457 8.095 12.977 1.00 85.50 78 ASN A N 1
ATOM 648 C CA . ASN A 1 78 ? 0.373 8.660 14.311 1.00 85.50 78 ASN A CA 1
ATOM 649 C C . ASN A 1 78 ? -0.296 10.038 14.279 1.00 85.50 78 ASN A C 1
ATOM 651 O O . ASN A 1 78 ? -0.515 10.630 13.219 1.00 85.50 78 ASN A O 1
ATOM 655 N N . GLY A 1 79 ? -0.613 10.535 15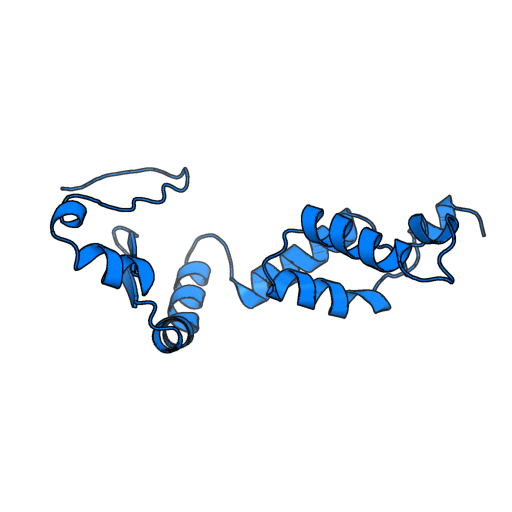.474 1.00 86.19 79 GLY A N 1
ATOM 656 C CA . GLY A 1 79 ? -1.199 11.854 15.662 1.00 86.19 79 GLY A CA 1
ATOM 657 C C . GLY A 1 79 ? -2.627 11.972 15.132 1.00 86.19 79 GLY A C 1
ATOM 658 O O . GLY A 1 79 ? -3.305 10.984 14.848 1.00 86.19 79 GLY A O 1
ATOM 659 N N . HIS A 1 80 ? -3.082 13.217 15.011 1.00 88.44 80 HIS A N 1
ATOM 660 C CA . HIS A 1 80 ? -4.473 13.536 14.697 1.00 88.44 80 HIS A CA 1
ATOM 661 C C . HIS A 1 80 ? -4.924 13.004 13.329 1.00 88.44 80 HIS A C 1
ATOM 663 O O . HIS A 1 80 ? -5.999 12.420 13.223 1.00 88.44 80 HIS A O 1
ATOM 669 N N . GLY A 1 81 ? -4.068 13.097 12.305 1.00 90.31 81 GLY A N 1
ATOM 670 C CA . GLY A 1 81 ? -4.419 12.653 10.953 1.00 90.31 81 GLY A CA 1
ATOM 671 C C . GLY A 1 81 ? -4.698 11.148 10.837 1.00 90.31 81 GLY A C 1
ATOM 672 O O . GLY A 1 81 ? -5.430 10.724 9.946 1.00 90.31 81 GLY A O 1
ATOM 673 N N . MET A 1 82 ? -4.158 10.324 11.744 1.00 89.62 82 MET A N 1
ATOM 674 C CA . MET A 1 82 ? -4.472 8.892 11.798 1.00 89.62 82 MET A CA 1
ATOM 675 C C . MET A 1 82 ? -5.932 8.685 12.223 1.00 89.62 82 MET A C 1
ATOM 677 O O . MET A 1 82 ? -6.648 7.874 11.639 1.00 89.62 82 MET A O 1
ATOM 681 N N . ILE A 1 83 ? -6.380 9.447 13.225 1.00 89.69 83 ILE A N 1
ATOM 682 C CA . ILE A 1 83 ? -7.747 9.400 13.749 1.00 89.69 83 ILE A CA 1
ATOM 683 C C . ILE A 1 83 ? -8.731 9.929 12.701 1.00 89.69 83 ILE A C 1
ATOM 685 O O . ILE A 1 83 ? -9.779 9.324 12.483 1.00 89.69 83 ILE A O 1
ATOM 689 N N . GLU A 1 84 ? -8.389 11.018 12.012 1.00 92.50 84 GLU A N 1
ATOM 690 C CA . GLU A 1 84 ? -9.196 11.549 10.907 1.00 92.50 84 GLU A CA 1
ATOM 691 C C . GLU A 1 84 ? -9.383 10.507 9.799 1.00 92.50 84 GLU A C 1
ATOM 693 O O . GLU A 1 84 ? -10.510 10.264 9.368 1.00 92.50 84 GLU A O 1
ATOM 698 N N . LYS A 1 85 ? -8.309 9.813 9.401 1.00 92.69 85 LYS A N 1
ATOM 699 C CA . LYS A 1 85 ? -8.390 8.758 8.384 1.00 92.69 85 LYS A CA 1
ATOM 700 C C . LYS A 1 85 ? -9.188 7.540 8.851 1.00 92.69 85 LYS A C 1
ATOM 702 O O . LYS A 1 85 ? -9.911 6.935 8.058 1.00 92.69 85 LYS A O 1
ATOM 707 N N . LEU A 1 86 ? -9.094 7.187 10.134 1.00 90.75 86 LEU A N 1
ATOM 708 C CA . LEU A 1 86 ? -9.915 6.136 10.734 1.00 90.75 86 LEU A CA 1
ATOM 709 C C . LEU A 1 86 ? -11.406 6.496 10.661 1.00 90.75 86 LEU A C 1
ATOM 711 O O . LEU A 1 86 ? -12.201 5.673 10.206 1.00 90.75 86 LEU A O 1
ATOM 715 N N . LYS A 1 87 ? -11.767 7.731 11.043 1.00 92.19 87 LYS A N 1
ATOM 716 C CA . LYS A 1 87 ? -13.133 8.274 10.944 1.00 92.19 87 LYS A CA 1
ATOM 717 C C . LYS A 1 87 ? -13.629 8.280 9.493 1.00 92.19 87 LYS A C 1
ATOM 719 O O . LYS A 1 87 ? -14.735 7.812 9.239 1.00 92.19 87 LYS A O 1
ATOM 724 N N . GLU A 1 88 ? -12.802 8.727 8.545 1.00 94.31 88 GLU A N 1
ATOM 725 C CA . GLU A 1 88 ? -13.101 8.722 7.101 1.00 94.31 88 GLU A CA 1
ATOM 726 C C . GLU A 1 88 ? -13.485 7.316 6.606 1.00 94.31 88 GLU A C 1
ATOM 728 O O . GLU A 1 88 ? -14.474 7.145 5.892 1.00 94.31 88 GLU A O 1
ATOM 733 N N . LYS A 1 89 ? -12.741 6.284 7.027 1.00 91.75 89 LYS A N 1
ATOM 734 C CA . LYS A 1 89 ? -12.942 4.901 6.570 1.00 91.75 89 LYS A CA 1
ATOM 735 C C . LYS A 1 89 ? -14.015 4.110 7.316 1.00 91.75 89 LYS A C 1
ATOM 737 O O . LYS A 1 89 ? -14.332 2.996 6.890 1.00 91.75 89 LYS A O 1
ATOM 742 N N . MET A 1 90 ? -14.606 4.648 8.386 1.00 90.94 90 MET A N 1
ATOM 743 C CA . MET A 1 90 ? -15.610 3.931 9.186 1.00 90.94 90 MET A CA 1
ATOM 744 C C . MET A 1 90 ? -16.772 3.396 8.346 1.00 90.94 90 MET A C 1
ATOM 746 O O . MET A 1 90 ? -17.199 2.256 8.535 1.00 90.94 90 MET A O 1
ATOM 750 N N . THR A 1 91 ? -17.267 4.194 7.397 1.00 91.69 91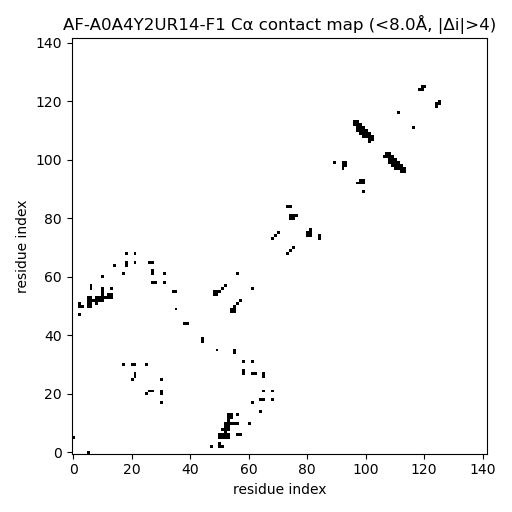 THR A N 1
ATOM 751 C CA . THR A 1 91 ? -18.371 3.792 6.516 1.00 91.69 91 THR A CA 1
ATOM 752 C C . THR A 1 91 ? -17.974 2.617 5.624 1.00 91.69 91 THR A C 1
ATOM 754 O O . THR A 1 91 ? -18.739 1.665 5.492 1.00 91.69 91 THR A O 1
ATOM 757 N N . THR A 1 92 ? -16.759 2.631 5.070 1.00 92.75 92 THR A N 1
ATOM 758 C CA . THR A 1 92 ? -16.233 1.534 4.246 1.00 92.75 92 THR A CA 1
ATOM 759 C C . THR A 1 92 ? -16.149 0.237 5.043 1.00 92.75 92 THR A C 1
ATOM 761 O O . THR A 1 92 ? -16.647 -0.791 4.593 1.00 92.75 92 THR A O 1
ATOM 764 N N . TYR A 1 93 ? -15.599 0.282 6.261 1.00 91.38 93 TYR A N 1
ATOM 765 C CA . TYR A 1 93 ? -15.526 -0.900 7.122 1.00 91.38 93 TYR A CA 1
ATOM 766 C C . TYR A 1 93 ? -16.911 -1.443 7.472 1.00 91.38 93 TYR A C 1
ATOM 768 O O . TYR A 1 93 ? -17.148 -2.648 7.358 1.00 91.38 93 TYR A O 1
ATOM 776 N N . ARG A 1 94 ? -17.855 -0.554 7.802 1.00 91.69 94 ARG A N 1
ATOM 777 C CA . ARG A 1 94 ? -19.245 -0.930 8.078 1.00 91.69 94 ARG A CA 1
ATOM 778 C C . ARG A 1 94 ? -19.893 -1.632 6.883 1.00 91.69 94 ARG A C 1
ATOM 780 O O . ARG A 1 94 ? -20.544 -2.654 7.081 1.00 91.69 94 ARG A O 1
ATOM 787 N N . ASN A 1 95 ? -19.673 -1.139 5.664 1.00 94.25 95 ASN A N 1
ATOM 788 C CA . ASN A 1 95 ? -20.186 -1.756 4.434 1.00 94.25 95 ASN A CA 1
ATOM 789 C C . ASN A 1 95 ? -19.603 -3.160 4.191 1.00 94.25 95 ASN A C 1
ATOM 791 O O . ASN A 1 95 ? -20.265 -4.010 3.603 1.00 94.25 95 ASN A O 1
ATOM 795 N N . CYS A 1 96 ? -18.400 -3.433 4.697 1.00 90.50 96 CYS A N 1
ATOM 796 C CA . CYS A 1 96 ? -17.773 -4.757 4.679 1.00 90.50 96 CYS A CA 1
ATOM 797 C C . CYS A 1 96 ? -18.154 -5.639 5.888 1.00 90.50 96 CYS A C 1
ATOM 799 O O . CYS A 1 96 ? -17.512 -6.663 6.127 1.00 90.50 96 CYS A O 1
ATOM 801 N N . ASN A 1 97 ? -19.172 -5.262 6.674 1.00 91.44 97 ASN A N 1
ATOM 802 C CA . ASN A 1 97 ? -19.562 -5.914 7.933 1.00 91.44 97 ASN A CA 1
ATOM 803 C C . ASN A 1 97 ? -18.445 -5.965 8.997 1.00 91.44 97 ASN A C 1
ATOM 805 O O . ASN A 1 97 ? -18.494 -6.783 9.922 1.00 91.44 97 ASN A O 1
ATOM 809 N N . VAL A 1 98 ? -17.455 -5.078 8.896 1.00 90.56 98 VAL A N 1
ATOM 810 C CA . VAL A 1 98 ? -16.420 -4.873 9.910 1.00 90.56 98 VAL A CA 1
ATOM 811 C C . VAL A 1 98 ? -16.881 -3.760 10.846 1.00 90.56 98 VAL A C 1
ATOM 813 O O . VAL A 1 98 ? -17.184 -2.647 10.422 1.00 90.56 98 VAL A O 1
ATOM 816 N N . GLN A 1 99 ? -16.948 -4.062 12.139 1.00 89.81 99 GLN A N 1
ATOM 817 C CA . GLN A 1 99 ? -17.264 -3.076 13.166 1.00 89.81 99 GLN A CA 1
ATOM 818 C C . GLN A 1 99 ? -15.962 -2.496 13.702 1.00 89.81 99 GLN A C 1
ATOM 820 O O . GLN A 1 99 ? -15.075 -3.245 14.104 1.00 89.81 99 GLN A O 1
ATOM 825 N N . VAL A 1 100 ? -15.851 -1.172 13.674 1.00 89.38 100 VAL A N 1
ATOM 826 C CA . VAL A 1 100 ? -14.698 -0.432 14.185 1.00 89.38 100 VAL A CA 1
ATOM 827 C C . VAL A 1 100 ? -15.211 0.572 15.200 1.00 89.38 100 VAL A C 1
ATOM 829 O O . VAL A 1 100 ? -16.064 1.396 14.874 1.00 89.38 100 VAL A O 1
ATOM 832 N N . GLU A 1 101 ? -14.687 0.493 16.412 1.00 89.75 101 GLU A N 1
ATOM 833 C CA . GLU A 1 101 ? -14.944 1.424 17.506 1.00 89.75 101 GLU A CA 1
ATOM 834 C C . GLU A 1 101 ? -13.602 1.916 18.034 1.00 89.75 101 GLU A C 1
ATOM 836 O O . GLU A 1 101 ? -12.615 1.183 18.002 1.00 89.75 101 GLU A O 1
ATOM 841 N N . PHE A 1 102 ? -13.531 3.166 18.478 1.00 88.44 102 PHE A N 1
ATOM 842 C CA . PHE A 1 102 ? -12.317 3.683 19.091 1.00 88.44 102 PHE A CA 1
ATOM 843 C C . PHE A 1 102 ? -12.632 4.754 20.129 1.00 88.44 102 PHE A C 1
ATOM 845 O O . PHE A 1 102 ? -13.640 5.455 20.034 1.00 88.44 102 PHE A O 1
ATOM 852 N N . GLU A 1 103 ? -11.731 4.882 21.090 1.00 88.81 103 GLU A N 1
ATOM 853 C CA . GLU A 1 103 ? -11.675 5.945 22.082 1.00 88.81 103 GLU A CA 1
ATOM 854 C C . GLU A 1 103 ? -10.374 6.725 21.864 1.00 88.81 103 GLU A C 1
ATOM 856 O O . GLU A 1 103 ? -9.359 6.144 21.483 1.00 88.81 103 GLU A O 1
ATOM 861 N N . GLU A 1 104 ? -10.395 8.051 22.026 1.00 85.38 104 GLU A N 1
ATOM 862 C CA . GLU A 1 104 ? -9.201 8.885 21.806 1.00 85.38 104 GLU A CA 1
ATOM 863 C C . GLU A 1 104 ? -8.381 9.092 23.089 1.00 85.38 104 GLU A C 1
ATOM 865 O O . GLU A 1 104 ? -7.184 9.369 23.009 1.00 85.38 104 GLU A O 1
ATOM 870 N N . ASN A 1 105 ? -8.997 8.953 24.268 1.00 85.50 105 ASN A N 1
ATOM 871 C CA . ASN A 1 105 ? -8.346 9.205 25.551 1.00 85.50 105 ASN A CA 1
ATOM 872 C C . ASN A 1 105 ? -8.866 8.269 26.668 1.00 85.50 105 ASN A C 1
ATOM 874 O O . ASN A 1 105 ? -9.880 8.595 27.283 1.00 85.50 105 ASN A O 1
ATOM 878 N N . PRO A 1 106 ? -8.157 7.164 26.977 1.00 86.50 106 PRO A N 1
ATOM 879 C CA . PRO A 1 106 ? -6.926 6.704 26.329 1.00 86.50 106 PRO A CA 1
ATOM 880 C C . PRO A 1 106 ? -7.179 6.258 24.883 1.00 86.50 106 PRO A C 1
ATOM 882 O O . PRO A 1 106 ? -8.276 5.824 24.546 1.00 86.50 106 PRO A O 1
ATOM 885 N N . PHE A 1 107 ? -6.163 6.358 24.019 1.00 83.44 107 PHE A N 1
ATOM 886 C CA . PHE A 1 107 ? -6.318 5.901 22.640 1.00 83.44 107 PHE A CA 1
ATOM 887 C C . PHE A 1 107 ? -6.454 4.375 22.591 1.00 83.44 107 PHE A C 1
ATOM 889 O O . PHE A 1 107 ? -5.512 3.654 22.926 1.00 83.44 107 PHE A O 1
ATOM 896 N N . ALA A 1 108 ? -7.609 3.893 22.145 1.00 86.19 108 ALA A N 1
ATOM 897 C CA . ALA A 1 108 ? -7.907 2.477 21.982 1.00 86.19 108 ALA A CA 1
ATOM 898 C C . ALA A 1 108 ? -8.754 2.265 20.728 1.00 86.19 108 ALA A C 1
ATOM 900 O O . ALA A 1 108 ? -9.638 3.063 20.442 1.00 86.19 108 ALA A O 1
ATOM 901 N N . VAL A 1 109 ? -8.511 1.182 19.987 1.00 86.94 109 VAL A N 1
ATOM 902 C CA . VAL A 1 109 ? -9.300 0.809 18.803 1.00 86.94 109 VAL A CA 1
ATOM 903 C C . VAL A 1 109 ? -9.711 -0.652 18.932 1.00 86.94 109 VAL A C 1
ATOM 905 O O . VAL A 1 109 ? -8.863 -1.523 19.121 1.00 86.94 109 VAL A O 1
ATOM 908 N N . ALA A 1 110 ? -11.004 -0.924 18.794 1.00 88.00 110 ALA A N 1
ATOM 909 C CA . ALA A 1 110 ? -11.578 -2.256 18.714 1.00 88.00 110 ALA A CA 1
ATOM 910 C C . ALA A 1 110 ? -12.063 -2.520 17.284 1.00 88.00 110 ALA A C 1
ATOM 912 O O . ALA A 1 110 ? -12.857 -1.761 16.726 1.00 88.00 110 ALA 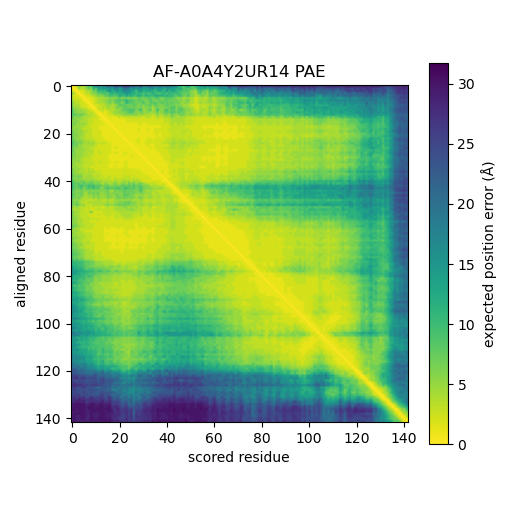A O 1
ATOM 913 N N . ILE A 1 111 ? -11.589 -3.614 16.685 1.00 88.56 111 ILE A N 1
ATOM 914 C CA . ILE A 1 111 ? -11.983 -4.048 15.342 1.00 88.56 111 ILE A CA 1
ATOM 915 C C . ILE A 1 111 ? -12.595 -5.439 15.456 1.00 88.56 111 ILE A C 1
ATOM 917 O O . ILE A 1 111 ? -11.943 -6.380 15.901 1.00 88.56 111 ILE A O 1
ATOM 921 N N . VAL A 1 112 ? -13.845 -5.579 15.024 1.00 86.69 112 VAL A N 1
ATOM 922 C CA . VAL A 1 112 ? -14.573 -6.847 15.029 1.00 86.69 112 VAL A CA 1
ATOM 923 C C . VAL A 1 112 ? -14.944 -7.214 13.600 1.00 86.69 112 VAL A C 1
ATOM 925 O O . VAL A 1 112 ? -15.843 -6.632 12.986 1.00 86.69 112 VAL A O 1
ATOM 928 N N . THR A 1 113 ? -14.246 -8.211 13.064 1.00 88.38 113 THR A N 1
ATOM 929 C CA . THR A 1 113 ? -14.478 -8.722 11.710 1.00 88.38 113 THR A CA 1
ATOM 930 C C . THR A 1 113 ? -15.642 -9.725 11.675 1.00 88.38 113 THR A C 1
ATOM 932 O O . THR A 1 113 ? -15.967 -10.342 12.696 1.00 88.38 113 THR A O 1
ATOM 935 N N . PRO A 1 114 ? -16.259 -9.973 10.502 1.00 87.12 114 PRO A N 1
ATOM 936 C CA . PRO A 1 114 ? -17.309 -10.982 10.365 1.00 87.12 114 PRO A CA 1
ATOM 937 C C . PRO A 1 114 ? -16.895 -12.376 10.844 1.00 87.12 114 PRO A C 1
ATOM 939 O O . PRO A 1 114 ? -17.715 -13.100 11.404 1.00 87.12 114 PRO A O 1
ATOM 942 N N . ILE A 1 115 ? -15.631 -12.765 10.639 1.00 85.06 115 ILE A N 1
ATOM 943 C CA . ILE A 1 115 ? -15.139 -14.070 11.091 1.00 85.06 115 ILE A CA 1
ATOM 944 C C . ILE A 1 115 ? -15.051 -14.136 12.616 1.00 85.06 115 ILE A C 1
ATOM 946 O O . ILE A 1 115 ? -15.487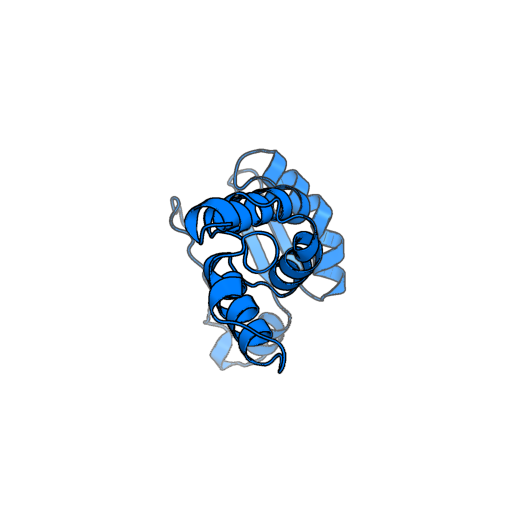 -15.129 13.182 1.00 85.06 115 ILE A O 1
ATOM 950 N N . MET A 1 116 ? -14.614 -13.065 13.286 1.00 82.38 116 MET A N 1
ATOM 951 C CA . MET A 1 116 ? -14.605 -12.993 14.753 1.00 82.38 116 MET A CA 1
ATOM 952 C C . MET A 1 116 ? -16.022 -13.095 15.324 1.00 82.38 116 MET A C 1
ATOM 954 O O . MET A 1 116 ? -16.244 -13.856 16.262 1.00 82.38 116 MET A O 1
ATOM 958 N N . LYS A 1 117 ? -16.999 -12.402 14.716 1.00 81.75 117 LYS A N 1
ATOM 959 C CA . LYS A 1 117 ? -18.414 -12.501 15.118 1.00 81.75 117 LYS A CA 1
ATOM 960 C C . LYS A 1 117 ? -18.931 -13.934 15.015 1.00 81.75 117 LYS A C 1
ATOM 962 O O . LYS A 1 117 ? -19.548 -14.422 15.954 1.00 81.75 117 LYS A O 1
ATOM 967 N N . ARG A 1 118 ? -18.650 -14.618 13.898 1.00 82.56 118 ARG A N 1
ATOM 968 C CA . ARG A 1 118 ? -19.042 -16.025 13.705 1.00 82.56 118 ARG A CA 1
ATOM 969 C C . ARG A 1 118 ? -18.348 -16.955 14.692 1.00 82.56 118 ARG A C 1
ATOM 971 O O . ARG A 1 118 ? -19.004 -17.830 15.246 1.00 82.56 118 ARG A O 1
ATOM 978 N N . SER A 1 119 ? -17.051 -16.759 14.921 1.00 80.88 119 SER A N 1
ATOM 979 C CA . SER A 1 119 ? -16.289 -17.563 15.874 1.00 80.88 119 SER A CA 1
ATOM 980 C C . SER A 1 119 ? -16.876 -17.444 17.273 1.00 80.88 119 SER A C 1
ATOM 982 O O . SER A 1 119 ? -17.122 -18.482 17.870 1.00 80.88 119 SER A O 1
ATOM 984 N N . HIS A 1 120 ? -17.217 -16.231 17.733 1.00 76.12 120 HIS A N 1
ATOM 985 C CA . HIS A 1 120 ? -17.824 -15.987 19.050 1.00 76.12 120 HIS A CA 1
ATOM 986 C C . HIS A 1 120 ? -19.198 -16.644 19.277 1.00 76.12 120 HIS A C 1
ATOM 988 O O . HIS A 1 120 ? -19.633 -16.777 20.423 1.00 76.12 120 HIS A O 1
ATOM 994 N N . CYS A 1 121 ? -19.884 -17.101 18.224 1.00 76.25 121 CYS A N 1
ATOM 995 C CA . CYS A 1 121 ? -21.101 -17.904 18.362 1.00 76.25 121 CYS A CA 1
ATOM 996 C C . CYS A 1 121 ? -20.820 -19.347 18.826 1.00 76.25 121 CYS A C 1
ATOM 998 O O . CYS A 1 121 ? -21.752 -20.049 19.222 1.00 76.25 121 CYS A O 1
ATOM 1000 N N . LEU A 1 122 ? -19.564 -19.806 18.798 1.00 79.00 122 LEU A N 1
ATOM 1001 C CA . LEU A 1 122 ? -19.176 -21.137 19.264 1.00 79.00 122 LEU A CA 1
ATOM 1002 C C . LEU A 1 122 ? -18.974 -21.138 20.791 1.00 79.00 122 LEU A C 1
ATOM 1004 O O . LEU A 1 122 ? -18.243 -20.288 21.302 1.00 79.00 122 LEU A O 1
ATOM 1008 N N . PRO A 1 123 ? -19.530 -22.104 21.548 1.00 73.81 123 PRO A N 1
ATOM 1009 C CA . PRO A 1 123 ? -19.379 -22.161 23.007 1.00 73.81 123 PRO A CA 1
ATOM 1010 C C . PRO A 1 123 ? -17.923 -22.150 23.494 1.00 73.81 123 PRO A C 1
ATOM 1012 O O . PRO A 1 123 ? -17.626 -21.530 24.508 1.00 73.81 123 PRO A O 1
ATOM 1015 N N . THR A 1 124 ? -17.017 -22.776 22.740 1.00 71.44 124 THR A N 1
ATOM 1016 C CA . THR A 1 124 ? -15.574 -22.876 23.025 1.00 71.44 124 THR A CA 1
ATOM 1017 C C . THR A 1 124 ? -14.799 -21.574 22.824 1.00 71.44 124 THR A C 1
ATOM 1019 O O . THR A 1 124 ? -13.652 -21.472 23.239 1.00 71.44 124 THR A O 1
ATOM 1022 N N . SER A 1 125 ? -15.401 -20.578 22.176 1.00 66.38 125 SER A N 1
ATOM 1023 C CA . SER A 1 125 ? -14.734 -19.326 21.799 1.00 66.38 125 SER A CA 1
ATOM 1024 C C . SER A 1 125 ? -15.017 -18.162 22.749 1.00 66.38 125 SER A C 1
ATOM 1026 O O . SER A 1 125 ? -14.423 -17.097 22.608 1.00 66.38 125 SER A O 1
ATOM 1028 N N . LYS A 1 126 ? -15.926 -18.348 23.716 1.00 62.44 126 LYS A N 1
ATOM 1029 C CA . LYS A 1 126 ? -16.315 -17.311 24.684 1.00 62.44 126 LYS A CA 1
ATOM 1030 C C . LYS A 1 126 ? -15.149 -16.836 25.558 1.00 62.44 126 LYS A C 1
ATOM 1032 O O . LYS A 1 126 ? -15.233 -15.754 26.122 1.00 62.44 126 LYS A O 1
ATOM 1037 N N . GLU A 1 127 ? -14.075 -17.618 25.630 1.00 59.75 127 GLU A N 1
ATOM 1038 C CA . GLU A 1 127 ? -12.847 -17.304 26.372 1.00 59.75 127 GLU A CA 1
ATOM 1039 C C . GLU A 1 127 ? -11.700 -16.813 25.464 1.00 59.75 127 GLU A C 1
ATOM 1041 O O . GLU A 1 127 ? -10.622 -16.482 25.951 1.00 59.75 127 GLU A O 1
ATOM 1046 N N . ILE A 1 128 ? -11.902 -16.756 24.140 1.00 64.38 128 ILE A N 1
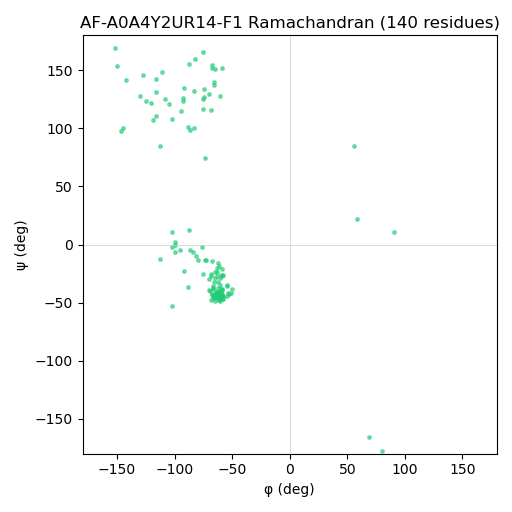ATOM 1047 C CA . ILE A 1 128 ? -10.852 -16.397 23.179 1.00 64.38 128 ILE A CA 1
ATOM 1048 C C . ILE A 1 128 ? -10.923 -14.901 22.877 1.00 64.38 128 ILE A C 1
ATOM 1050 O O . ILE A 1 128 ? -11.868 -14.430 22.248 1.00 64.38 128 ILE A O 1
ATOM 1054 N N . ILE A 1 129 ? -9.885 -14.160 23.269 1.00 63.09 129 ILE A N 1
ATOM 1055 C CA . ILE A 1 129 ? -9.701 -12.751 22.909 1.00 63.09 129 ILE A CA 1
ATOM 1056 C C . ILE A 1 129 ? -8.612 -12.667 21.836 1.00 63.09 129 ILE A C 1
ATOM 1058 O O . ILE A 1 129 ? -7.471 -13.070 22.061 1.00 63.09 129 ILE A O 1
ATOM 1062 N N . PHE A 1 130 ? -8.947 -12.117 20.668 1.00 59.59 130 PHE A N 1
ATOM 1063 C CA . PHE A 1 130 ? -7.960 -11.823 19.629 1.00 59.59 130 PHE A CA 1
ATOM 1064 C C . PHE A 1 130 ? -7.291 -10.483 19.936 1.00 59.59 130 PHE A C 1
ATOM 1066 O O . PHE A 1 130 ? -7.851 -9.424 19.662 1.00 59.59 130 PHE A O 1
ATOM 1073 N N . VAL A 1 131 ? -6.087 -10.527 20.508 1.00 59.53 131 VAL A N 1
ATOM 1074 C CA . VAL A 1 131 ? -5.269 -9.330 20.731 1.00 59.53 131 VAL A CA 1
ATOM 1075 C C . VAL A 1 131 ? -4.186 -9.269 19.663 1.00 59.53 131 VAL A C 1
ATOM 1077 O O . VAL A 1 131 ? -3.220 -10.029 19.706 1.00 59.53 131 VAL A O 1
ATOM 1080 N N . GLN A 1 132 ? -4.314 -8.339 18.719 1.00 50.59 132 GLN A N 1
ATOM 1081 C CA . GLN A 1 132 ? -3.206 -7.993 17.834 1.00 50.59 132 GLN A CA 1
ATOM 1082 C C . GLN A 1 132 ? -2.371 -6.896 18.501 1.00 50.59 132 GLN A C 1
ATOM 1084 O O . GLN A 1 132 ? -2.745 -5.726 18.534 1.00 50.59 132 GLN A O 1
ATOM 1089 N N . GLN A 1 133 ? -1.246 -7.293 19.088 1.00 45.50 133 GLN A N 1
ATOM 1090 C CA . GLN A 1 133 ? -0.257 -6.375 19.643 1.00 45.50 133 GLN A CA 1
ATOM 1091 C C . GLN A 1 133 ? 0.546 -5.737 18.500 1.00 45.50 133 GLN A C 1
ATOM 1093 O O . GLN A 1 133 ? 1.280 -6.430 17.800 1.00 45.50 133 GLN A O 1
ATOM 1098 N N . VAL A 1 134 ? 0.451 -4.417 18.333 1.00 44.12 134 VAL A N 1
ATOM 1099 C CA . VAL A 1 134 ? 1.502 -3.628 17.667 1.00 44.12 134 VAL A CA 1
ATOM 1100 C C . VAL A 1 134 ? 2.448 -3.158 18.780 1.00 44.12 134 VAL A C 1
ATOM 1102 O O . VAL A 1 134 ? 1.947 -2.740 19.826 1.00 44.12 134 VAL A O 1
ATOM 1105 N N . PRO A 1 135 ? 3.785 -3.243 18.637 1.00 33.84 135 PRO A N 1
ATOM 1106 C CA . PRO A 1 135 ? 4.717 -2.938 19.718 1.00 33.84 135 PRO A CA 1
ATOM 1107 C C . PRO A 1 135 ? 4.804 -1.427 19.960 1.00 33.84 135 PRO A C 1
ATOM 1109 O O . PRO A 1 135 ? 5.786 -0.794 19.603 1.00 33.84 135 PRO A O 1
ATOM 1112 N N . VAL A 1 136 ? 3.777 -0.836 20.572 1.00 37.19 136 VAL A N 1
ATOM 1113 C CA . VAL A 1 136 ? 3.859 0.461 21.246 1.00 37.19 136 VAL A CA 1
ATOM 1114 C C . VAL A 1 136 ? 2.937 0.425 22.470 1.00 37.19 136 VAL A C 1
ATOM 1116 O O . VAL A 1 136 ? 1.726 0.571 22.367 1.00 37.19 136 VAL A O 1
ATOM 1119 N N . MET A 1 137 ? 3.568 0.219 23.629 1.00 33.75 137 MET A N 1
ATOM 1120 C CA . MET A 1 137 ? 3.151 0.676 24.961 1.00 33.75 137 MET A CA 1
ATOM 1121 C C . MET A 1 137 ? 1.741 0.262 25.435 1.00 33.75 137 MET A C 1
ATOM 1123 O O . MET A 1 137 ? 0.782 1.025 25.380 1.00 33.75 137 MET A O 1
ATOM 1127 N N . GLN A 1 138 ? 1.640 -0.945 26.001 1.00 30.47 138 GLN A N 1
ATOM 1128 C CA . GLN A 1 138 ? 0.472 -1.366 26.776 1.00 30.47 138 GLN A CA 1
ATOM 1129 C C . GLN A 1 138 ? 0.386 -0.614 28.117 1.00 30.47 138 GLN A C 1
ATOM 1131 O O . GLN A 1 138 ? 1.302 -0.670 28.940 1.00 30.47 138 GLN A O 1
ATOM 1136 N N . ARG A 1 139 ? -0.788 -0.047 28.404 1.00 24.56 139 ARG A N 1
ATOM 1137 C CA . ARG A 1 139 ? -1.430 -0.229 29.711 1.00 24.56 139 ARG A CA 1
ATOM 113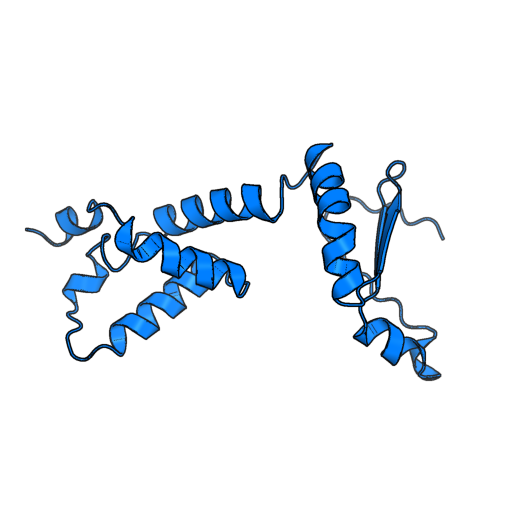8 C C . ARG A 1 139 ? -2.735 -0.978 29.472 1.00 24.56 139 ARG A C 1
ATOM 1140 O O . ARG A 1 139 ? -3.654 -0.441 28.870 1.00 24.56 139 ARG A O 1
ATOM 1147 N N . VAL A 1 140 ? -2.769 -2.229 29.915 1.00 30.52 140 VAL A N 1
ATOM 1148 C CA . VAL A 1 140 ? -3.990 -3.029 30.038 1.00 30.52 140 VAL A CA 1
ATOM 1149 C C . VAL A 1 140 ? -4.731 -2.522 31.275 1.00 30.52 140 VAL A C 1
ATOM 1151 O O . VAL A 1 140 ? -4.138 -2.470 32.353 1.00 30.52 140 VAL A O 1
ATOM 1154 N N . ILE A 1 141 ? -5.997 -2.137 31.132 1.00 28.56 141 ILE A N 1
ATOM 1155 C CA . ILE A 1 141 ? -6.936 -2.055 32.256 1.00 28.56 141 ILE A CA 1
ATOM 1156 C C . ILE A 1 141 ? -8.036 -3.079 31.964 1.00 28.56 141 ILE A C 1
ATOM 1158 O O . ILE A 1 141 ? -8.483 -3.182 30.823 1.00 28.56 141 ILE A O 1
ATOM 1162 N N . LEU A 1 142 ? -8.315 -3.880 32.995 1.00 38.38 142 LEU A N 1
ATOM 1163 C CA . LEU A 1 142 ? -9.146 -5.087 33.029 1.00 38.38 142 LEU A CA 1
ATOM 1164 C C . LEU A 1 142 ? -10.593 -4.856 32.587 1.00 38.38 142 LEU A C 1
ATOM 1166 O O . LEU A 1 142 ? -11.143 -3.789 32.943 1.00 38.38 142 LEU A O 1
#